Protein AF-A0A661SNF3-F1 (afdb_monomer_lite)

pLDDT: mean 92.7, std 11.76, range [39.22, 98.69]

Secondary structure (DSSP, 8-state):
--------------HHHHHHHHT--HHHHHHHHHH---TTPPPSEEEEEE-GGG--EEEEEETT--EEEEE-SSS-BGGGTBTTT-HHHHHHHHHT-BTTB------B---EEEEETTEEEEEEEEEEETTTTEEEEEETTTTEEEEEEE-SS-S---S--EE-TTSS-EE---SS----

Sequence (180 aa):
MIVLGLCATVNAQSLEEVMKARGLSQQDMLAAAKTYTPTGKMDEYYCFSSGGQSGQIIAYGVPSMRLLKYIAVFTPEPWQGYGFGDVESMAILDQGSIRGQKITWGDTHHPALSETAGEYDGKYLFINDKANPRVAVIDLKTFSTIQIVPNPIMKSEHGSTFVTPNTEYILETTQYPAPF

Foldseek 3Di:
DDDDDDPDDPPDDDPVRVCVVVVHDPVNVVVVVQLDDDPPGFAPDWDWDWPFFQQWIWIAGPSPRDTDDTEHGQAADVVVCQCNPPPQSVVQQQQLAAPNHRGRTFGWADKDAAAAQQHHPQAWIWTAGFQFGKIWIAGSVVSYTNHIHGDNPARGWYPDQDADNRRPDTDTDHPDDDDD

Radius of gyration: 23.11 Å; chains: 1; bounding box: 49×31×90 Å

Structure (mmCIF, N/CA/C/O backbone):
data_AF-A0A661SNF3-F1
#
_entry.id   AF-A0A661SNF3-F1
#
loop_
_atom_site.group_PDB
_atom_site.id
_atom_site.type_symbol
_atom_site.label_atom_id
_atom_site.label_alt_id
_atom_site.label_comp_id
_atom_site.label_asym_id
_atom_site.label_entity_id
_atom_site.label_seq_id
_atom_site.pdbx_PDB_ins_code
_atom_site.Cartn_x
_atom_site.Cartn_y
_atom_site.Cartn_z
_atom_site.occupancy
_atom_site.B_iso_or_equiv
_atom_site.auth_seq_id
_atom_site.auth_comp_id
_atom_site.auth_asym_id
_atom_site.auth_atom_id
_atom_site.pdbx_PDB_model_num
ATOM 1 N N . MET A 1 1 ? 9.989 13.047 61.110 1.00 39.28 1 MET A N 1
ATOM 2 C CA . MET A 1 1 ? 8.686 13.470 60.560 1.00 39.28 1 MET A CA 1
ATOM 3 C C . MET A 1 1 ? 8.598 12.912 59.144 1.00 39.28 1 MET A C 1
ATOM 5 O O . MET A 1 1 ? 9.169 13.490 58.233 1.00 39.28 1 MET A O 1
ATOM 9 N N . ILE A 1 2 ? 8.042 11.707 58.997 1.00 39.22 2 ILE A N 1
ATOM 10 C CA . ILE A 1 2 ? 7.915 11.011 57.707 1.00 39.22 2 ILE A CA 1
ATOM 11 C C . ILE A 1 2 ? 6.559 11.412 57.132 1.00 39.22 2 ILE A C 1
ATOM 13 O O . ILE A 1 2 ? 5.526 11.083 57.708 1.00 39.22 2 ILE A O 1
ATOM 17 N N . VAL A 1 3 ? 6.568 12.169 56.038 1.00 41.06 3 VAL A N 1
ATOM 18 C CA . VAL A 1 3 ? 5.357 12.504 55.285 1.00 41.06 3 VAL A CA 1
ATOM 19 C C . VAL A 1 3 ? 5.062 11.318 54.369 1.00 41.06 3 VAL A C 1
ATOM 21 O O . VAL A 1 3 ? 5.729 11.137 53.354 1.00 41.06 3 VAL A O 1
ATOM 24 N N . LEU A 1 4 ? 4.093 10.481 54.752 1.00 46.59 4 LEU A N 1
ATOM 25 C CA . LEU A 1 4 ? 3.466 9.537 53.828 1.00 46.59 4 LEU A CA 1
ATOM 26 C C . LEU A 1 4 ? 2.648 10.346 52.814 1.00 46.59 4 LEU A C 1
ATOM 28 O O . LEU A 1 4 ? 1.655 10.976 53.174 1.00 46.59 4 LEU A O 1
ATOM 32 N N . GLY A 1 5 ? 3.071 10.336 51.551 1.00 48.28 5 GLY A N 1
ATOM 33 C CA . GLY A 1 5 ? 2.275 10.867 50.450 1.00 48.28 5 GLY A CA 1
ATOM 34 C C . GLY A 1 5 ? 1.039 9.998 50.233 1.00 48.28 5 GLY A C 1
ATOM 35 O O . GLY A 1 5 ? 1.164 8.807 49.947 1.00 48.28 5 GLY A O 1
ATOM 36 N N . LEU A 1 6 ? -0.151 10.592 50.373 1.00 50.22 6 LEU A N 1
ATOM 37 C CA . LEU A 1 6 ? -1.401 9.981 49.932 1.00 50.22 6 LEU A CA 1
ATOM 38 C C . LEU A 1 6 ? -1.302 9.701 48.429 1.00 50.22 6 LEU A C 1
ATOM 40 O O . LEU A 1 6 ? -1.252 10.620 47.613 1.00 50.22 6 LEU A O 1
ATOM 44 N N . CYS A 1 7 ? -1.307 8.423 48.067 1.00 53.16 7 CYS A N 1
ATOM 45 C CA . CYS A 1 7 ? -1.607 7.998 46.713 1.00 53.16 7 CYS A CA 1
ATOM 46 C C . CYS A 1 7 ? -3.092 8.310 46.480 1.00 53.16 7 CYS A C 1
ATOM 48 O O . CYS A 1 7 ? -3.961 7.682 47.085 1.00 53.16 7 CYS A O 1
ATOM 50 N N . ALA A 1 8 ? -3.388 9.344 45.692 1.00 52.25 8 ALA A N 1
ATOM 51 C CA . ALA A 1 8 ? -4.757 9.675 45.331 1.00 52.25 8 ALA A CA 1
ATOM 52 C C . ALA A 1 8 ? -5.337 8.511 44.519 1.00 52.25 8 ALA A C 1
ATOM 54 O O . ALA A 1 8 ? -4.898 8.232 43.404 1.00 52.25 8 ALA A O 1
ATOM 55 N N . THR A 1 9 ? -6.319 7.820 45.090 1.00 54.81 9 THR A N 1
ATOM 56 C CA . THR A 1 9 ? -7.167 6.879 44.366 1.00 54.81 9 THR A CA 1
ATOM 57 C C . THR A 1 9 ? -7.908 7.666 43.294 1.00 54.81 9 THR A C 1
ATOM 59 O O . THR A 1 9 ? -8.806 8.452 43.600 1.00 54.81 9 THR A O 1
ATOM 62 N N . VAL A 1 10 ? -7.507 7.503 42.036 1.00 59.91 10 VAL A N 1
ATOM 63 C CA . VAL A 1 10 ? -8.263 8.018 40.896 1.00 59.91 10 VAL A CA 1
ATOM 64 C C . VAL A 1 10 ? -9.608 7.291 40.917 1.00 59.91 10 VAL A C 1
ATOM 66 O O . VAL A 1 10 ? -9.664 6.096 40.636 1.00 59.91 10 VAL A O 1
ATOM 69 N N . ASN A 1 11 ? -10.677 7.974 41.335 1.00 60.03 11 ASN A N 1
ATOM 70 C CA . ASN A 1 11 ? -12.029 7.424 41.273 1.00 60.03 11 ASN A CA 1
ATOM 71 C C . ASN A 1 11 ? -12.340 7.109 39.807 1.00 60.03 11 ASN A C 1
ATOM 73 O O . ASN A 1 11 ? -12.467 8.019 38.986 1.00 60.03 11 ASN A O 1
ATOM 77 N N . ALA A 1 12 ? -12.418 5.821 39.473 1.00 76.00 12 ALA A N 1
ATOM 78 C CA . ALA A 1 12 ? -12.838 5.381 38.154 1.00 76.00 12 ALA A CA 1
ATOM 79 C C . ALA A 1 12 ? -14.300 5.804 37.949 1.00 76.00 12 ALA A C 1
ATOM 81 O O . ALA A 1 12 ? -15.179 5.364 38.687 1.00 76.00 12 ALA A O 1
ATOM 82 N N . GLN A 1 13 ? -14.546 6.687 36.980 1.00 87.38 13 GLN A N 1
ATOM 83 C CA . GLN A 1 13 ? -15.902 7.073 36.590 1.00 87.38 13 GLN A CA 1
ATOM 84 C C . GLN A 1 13 ? -16.644 5.858 36.024 1.00 87.38 13 GLN A C 1
ATOM 86 O O . GLN A 1 13 ? -16.074 5.064 35.271 1.00 87.38 13 GLN A O 1
ATOM 91 N N . SER A 1 14 ? -17.923 5.729 36.360 1.00 93.94 14 SER A N 1
ATOM 92 C CA . SER A 1 14 ? -18.813 4.760 35.725 1.00 93.94 14 SER A CA 1
ATOM 93 C C . SER A 1 14 ? -19.099 5.146 34.269 1.00 93.94 14 SER A C 1
ATOM 95 O O . SER A 1 14 ? -19.019 6.315 33.880 1.00 93.94 14 SER A O 1
ATOM 97 N N . LEU A 1 15 ? -19.478 4.162 33.447 1.00 92.81 15 LEU A N 1
ATOM 98 C CA . LEU A 1 15 ? -19.855 4.405 32.052 1.00 92.81 15 LEU A CA 1
ATOM 99 C C . LEU A 1 15 ? -21.001 5.428 31.938 1.00 92.81 15 LEU A C 1
ATOM 101 O O . LEU A 1 15 ? -20.956 6.304 31.080 1.00 92.81 15 LEU A O 1
ATOM 105 N N . GLU A 1 16 ? -21.994 5.353 32.824 1.00 95.25 16 GLU A N 1
ATOM 106 C CA . GLU A 1 16 ? -23.147 6.262 32.838 1.00 95.25 16 GLU A CA 1
ATOM 107 C C . GLU A 1 16 ? -22.745 7.712 33.139 1.00 95.25 16 GLU A C 1
ATOM 109 O O . GLU A 1 16 ? -23.228 8.638 32.483 1.00 95.25 16 GLU A O 1
ATOM 114 N N . GLU A 1 17 ? -21.820 7.925 34.081 1.00 96.12 17 GLU A N 1
ATOM 115 C CA . GLU A 1 17 ? -21.278 9.254 34.383 1.00 96.12 17 GLU A CA 1
ATOM 116 C C . GLU A 1 17 ? -20.522 9.832 33.185 1.00 96.12 17 GLU A C 1
ATOM 118 O O . GLU A 1 17 ? -20.717 11.001 32.847 1.00 96.12 17 GLU A O 1
ATOM 123 N N . VAL A 1 18 ? -19.717 9.011 32.500 1.00 94.62 18 VAL A N 1
ATOM 124 C CA . VAL A 1 18 ? -18.998 9.421 31.284 1.00 94.62 18 VAL A CA 1
ATOM 125 C C . VAL A 1 18 ? -19.978 9.765 30.163 1.00 94.62 18 VAL A C 1
ATOM 127 O O . VAL A 1 18 ? -19.829 10.804 29.517 1.00 94.62 18 VAL A O 1
ATOM 130 N N . MET A 1 19 ? -20.997 8.932 29.942 1.00 96.31 19 MET A N 1
ATOM 131 C CA . MET A 1 19 ? -22.029 9.175 28.934 1.00 96.31 19 MET A CA 1
ATOM 132 C C . MET A 1 19 ? -22.773 10.482 29.204 1.00 96.31 19 MET A C 1
ATOM 134 O O . MET A 1 19 ? -22.879 11.319 28.310 1.00 96.31 19 MET A O 1
ATOM 138 N N . LYS A 1 20 ? -23.221 10.707 30.445 1.00 96.94 20 LYS A N 1
ATOM 139 C CA . LYS A 1 20 ? -23.911 11.942 30.839 1.00 96.94 20 LYS A CA 1
ATOM 140 C C . LYS A 1 20 ? -23.014 13.169 30.686 1.00 96.94 20 LYS A C 1
ATOM 142 O O . LYS A 1 20 ? -23.458 14.173 30.137 1.00 96.94 20 LYS A O 1
ATOM 147 N N . ALA A 1 21 ? -21.762 13.095 31.140 1.00 96.56 21 ALA A N 1
ATOM 148 C CA . ALA A 1 21 ? -20.814 14.205 31.061 1.00 96.56 21 ALA A CA 1
ATOM 149 C C . ALA A 1 21 ? -20.463 14.580 29.613 1.00 96.56 21 ALA A C 1
ATOM 151 O O . ALA A 1 21 ? -20.244 15.753 29.318 1.00 96.56 21 ALA A O 1
ATOM 152 N N . ARG A 1 22 ? -20.422 13.594 28.708 1.00 96.38 22 ARG A N 1
ATOM 153 C CA . ARG A 1 22 ? -20.114 13.796 27.285 1.00 96.38 22 ARG A CA 1
ATOM 154 C C . ARG A 1 22 ? -21.348 13.959 26.392 1.00 96.38 22 ARG A C 1
ATOM 156 O O . ARG A 1 22 ? -21.177 14.165 25.195 1.00 96.38 22 ARG A O 1
ATOM 163 N N . GLY A 1 23 ? -22.560 13.859 26.942 1.00 97.06 23 GLY A N 1
ATOM 164 C CA . GLY A 1 23 ? -23.806 13.907 26.172 1.00 97.06 23 GLY A CA 1
ATOM 165 C C . GLY A 1 23 ? -23.969 12.744 25.186 1.00 97.06 23 GLY A C 1
ATOM 166 O O . GLY A 1 23 ? -24.547 12.936 24.122 1.00 97.06 23 GLY A O 1
ATOM 167 N N . LEU A 1 24 ? -23.430 11.563 25.507 1.00 97.19 24 LEU A N 1
ATOM 168 C CA . LEU A 1 24 ? -23.444 10.387 24.633 1.00 97.19 24 LEU A CA 1
ATOM 169 C C . LEU A 1 24 ? -24.667 9.508 24.895 1.00 97.19 24 LEU A C 1
ATOM 171 O O . LEU A 1 24 ? -24.998 9.195 26.041 1.00 97.19 24 LEU A O 1
ATOM 175 N N . SER A 1 25 ? -25.296 9.050 23.819 1.00 97.44 25 SER A N 1
ATOM 176 C CA . SER A 1 25 ? -26.333 8.024 23.859 1.00 97.44 25 SER A CA 1
ATOM 177 C C . SER A 1 25 ? -25.731 6.615 23.924 1.00 97.44 25 SER A C 1
ATOM 179 O O . SER A 1 25 ? -24.545 6.393 23.668 1.00 97.44 25 SER A O 1
ATOM 181 N N . GLN A 1 26 ? -26.565 5.615 24.219 1.00 96.44 26 GLN A N 1
ATOM 182 C CA . GLN A 1 26 ? -26.151 4.210 24.113 1.00 96.44 26 GLN A CA 1
ATOM 183 C C . GLN A 1 26 ? -25.762 3.827 22.675 1.00 96.44 26 GLN A C 1
ATOM 185 O O . GLN A 1 26 ? -24.887 2.984 22.486 1.00 96.44 26 GLN A O 1
ATOM 190 N N . GLN A 1 27 ? -26.374 4.453 21.662 1.00 97.31 27 GLN A N 1
ATOM 191 C CA . GLN A 1 27 ? -26.025 4.221 20.258 1.00 97.31 27 GLN A CA 1
ATOM 192 C C . GLN A 1 27 ? -24.620 4.740 19.938 1.00 97.31 27 GLN A C 1
ATOM 194 O O . GLN A 1 27 ? -23.860 4.036 19.275 1.00 97.31 27 GLN A O 1
ATOM 199 N N . ASP A 1 28 ? -24.245 5.905 20.471 1.00 96.88 28 ASP A N 1
ATOM 200 C CA . ASP A 1 28 ? -22.890 6.447 20.316 1.00 96.88 28 ASP A CA 1
ATOM 201 C C . ASP A 1 28 ? -21.855 5.527 20.968 1.00 96.88 28 ASP A C 1
ATOM 203 O O . ASP A 1 28 ? -20.808 5.245 20.384 1.00 96.88 28 ASP A O 1
ATOM 207 N N . MET A 1 29 ? -22.169 4.988 22.151 1.00 95.56 29 MET A N 1
ATOM 208 C CA . MET A 1 29 ? -21.297 4.022 22.822 1.00 95.56 29 MET A CA 1
ATOM 209 C C . MET A 1 29 ? -21.154 2.719 22.035 1.00 95.56 29 MET A C 1
ATOM 211 O O . MET A 1 29 ? -20.054 2.176 21.951 1.00 95.56 29 MET A O 1
ATOM 215 N N . LEU A 1 30 ? -22.237 2.230 21.426 1.00 96.25 30 LEU A N 1
ATOM 216 C CA . LEU A 1 30 ? -22.191 1.055 20.561 1.00 96.25 30 LEU A CA 1
ATOM 217 C C . LEU A 1 30 ? -21.344 1.313 19.306 1.00 96.25 30 LEU A C 1
ATOM 219 O O . LEU A 1 30 ? -20.562 0.451 18.914 1.00 96.25 30 LEU A O 1
ATOM 223 N N . ALA A 1 31 ? -21.476 2.487 18.684 1.00 94.81 31 ALA A N 1
ATOM 224 C CA . ALA A 1 31 ? -20.659 2.874 17.537 1.00 94.81 31 ALA A CA 1
ATOM 225 C C . ALA A 1 31 ? -19.171 2.969 17.912 1.00 94.81 31 ALA A C 1
ATOM 227 O O . ALA A 1 31 ? -18.331 2.422 17.202 1.00 94.81 31 ALA A O 1
ATOM 228 N N . ALA A 1 32 ? -18.850 3.574 19.060 1.00 93.94 32 ALA A N 1
ATOM 229 C CA . ALA A 1 32 ? -17.483 3.649 19.573 1.00 93.94 32 ALA A CA 1
ATOM 230 C C . ALA A 1 32 ? -16.904 2.261 19.896 1.00 93.94 32 ALA A C 1
ATOM 232 O O . ALA A 1 32 ? -15.755 1.977 19.573 1.00 93.94 32 ALA A O 1
ATOM 233 N N . ALA A 1 33 ? -17.699 1.367 20.488 1.00 93.38 33 ALA A N 1
ATOM 234 C CA . ALA A 1 33 ? -17.263 0.005 20.788 1.00 93.38 33 ALA A CA 1
ATOM 235 C C . ALA A 1 33 ? -16.961 -0.814 19.521 1.00 93.38 33 ALA A C 1
ATOM 237 O O . ALA A 1 33 ? -16.085 -1.672 19.554 1.00 93.38 33 ALA A O 1
ATOM 238 N N . LYS A 1 34 ? -17.643 -0.537 18.401 1.00 92.56 34 LYS A N 1
ATOM 239 C CA . LYS A 1 34 ? -17.386 -1.192 17.106 1.00 92.56 34 LYS A CA 1
ATOM 240 C C . LYS A 1 34 ? -16.080 -0.751 16.441 1.00 92.56 34 LYS A C 1
ATOM 242 O O . LYS A 1 34 ? -15.569 -1.487 15.606 1.00 92.56 34 LYS A O 1
ATOM 247 N N . THR A 1 35 ? -15.551 0.425 16.780 1.00 93.44 35 THR A N 1
ATOM 248 C CA . THR A 1 35 ? -14.289 0.943 16.218 1.00 93.44 35 THR A CA 1
ATOM 249 C C . THR A 1 35 ? -13.109 0.844 17.181 1.00 93.44 35 THR A C 1
ATOM 251 O O . THR A 1 35 ? -11.962 1.071 16.801 1.00 93.44 35 THR A O 1
ATOM 254 N N . TYR A 1 36 ? -13.370 0.487 18.437 1.00 94.56 36 TYR A N 1
ATOM 255 C CA . TYR A 1 36 ? -12.349 0.379 19.462 1.00 94.56 36 TYR A CA 1
ATOM 256 C C . TYR A 1 36 ? -11.732 -1.024 19.514 1.00 94.56 36 TYR A C 1
ATOM 258 O O . TYR A 1 36 ? -12.372 -1.987 19.934 1.00 94.56 36 TYR A O 1
ATOM 266 N N . THR A 1 37 ? -10.443 -1.118 19.181 1.00 95.88 37 THR A N 1
ATOM 267 C CA . THR A 1 37 ? -9.633 -2.331 19.374 1.00 95.88 37 THR A CA 1
ATOM 268 C C . THR A 1 37 ? -8.736 -2.154 20.608 1.00 95.88 37 THR A C 1
ATOM 270 O O . THR A 1 37 ? -7.794 -1.355 20.562 1.00 95.88 37 THR A O 1
ATOM 273 N N . PRO A 1 38 ? -8.986 -2.860 21.729 1.00 94.81 38 PRO A N 1
ATOM 274 C CA . PRO A 1 38 ? -8.202 -2.690 22.950 1.00 94.81 38 PRO A CA 1
ATOM 275 C C . PRO A 1 38 ? -6.792 -3.283 22.835 1.00 94.81 38 PRO A C 1
ATOM 277 O O . PRO A 1 38 ? -6.493 -4.107 21.968 1.00 94.81 38 PRO A O 1
ATOM 280 N N . THR A 1 39 ? -5.913 -2.890 23.760 1.00 94.44 39 THR A N 1
ATOM 281 C CA . THR A 1 39 ? -4.551 -3.431 23.868 1.00 94.44 39 THR A CA 1
ATOM 282 C C . THR A 1 39 ? -4.562 -4.960 23.926 1.00 94.44 39 THR A C 1
ATOM 284 O O . THR A 1 39 ? -5.344 -5.563 24.660 1.00 94.44 39 THR A O 1
ATOM 287 N N . GLY A 1 40 ? -3.681 -5.592 23.149 1.00 95.12 40 GLY A N 1
ATOM 288 C CA . GLY A 1 40 ? -3.584 -7.052 23.058 1.00 95.12 40 GLY A CA 1
ATOM 289 C C . GLY A 1 40 ? -4.618 -7.708 22.137 1.00 95.12 40 GLY A C 1
ATOM 290 O O . GLY A 1 40 ? -4.591 -8.928 21.988 1.00 95.12 40 GLY A O 1
ATOM 291 N N . LYS A 1 41 ? -5.511 -6.939 21.500 1.00 95.62 41 LYS A N 1
ATOM 292 C CA . LYS A 1 41 ? -6.378 -7.430 20.422 1.00 95.62 41 LYS A CA 1
ATOM 293 C C . LYS A 1 41 ? -5.836 -7.024 19.054 1.00 95.62 41 LYS A C 1
ATOM 295 O O . LYS A 1 41 ? -5.292 -5.929 18.885 1.00 95.62 41 LYS A O 1
ATOM 300 N N . MET A 1 42 ? -5.998 -7.937 18.102 1.00 96.06 42 MET A N 1
ATOM 301 C CA . MET A 1 42 ? -5.698 -7.706 16.694 1.00 96.06 42 MET A CA 1
ATOM 302 C C . MET A 1 42 ? -6.883 -7.029 16.018 1.00 96.06 42 MET A C 1
ATOM 304 O O . MET A 1 42 ? -8.031 -7.224 16.419 1.00 96.06 42 MET A O 1
ATOM 308 N N . ASP A 1 43 ? -6.574 -6.243 14.998 1.00 97.69 43 ASP A N 1
ATOM 309 C CA . ASP A 1 43 ? -7.565 -5.772 14.044 1.00 97.69 43 ASP A CA 1
ATOM 310 C C . ASP A 1 43 ? -8.032 -6.925 13.143 1.00 97.69 43 ASP A C 1
ATOM 312 O O . ASP A 1 43 ? -7.335 -7.930 12.992 1.00 97.69 43 ASP A O 1
ATOM 316 N N . GLU A 1 44 ? -9.232 -6.790 12.587 1.00 96.25 44 GLU A N 1
ATOM 317 C CA . GLU A 1 44 ? -9.881 -7.832 11.786 1.00 96.25 44 GLU A CA 1
ATOM 318 C C . GLU A 1 44 ? -9.405 -7.803 10.329 1.00 96.25 44 GLU A C 1
ATOM 320 O O . GLU A 1 44 ? -9.230 -8.854 9.717 1.00 96.25 44 GLU A O 1
ATOM 325 N N . TYR A 1 45 ? -9.132 -6.606 9.797 1.00 97.31 45 TYR A N 1
ATOM 326 C CA . TYR A 1 45 ? -8.682 -6.423 8.418 1.00 97.31 45 TYR A CA 1
ATOM 327 C C . TYR A 1 45 ? -7.419 -5.570 8.334 1.00 97.31 45 TYR A C 1
ATOM 329 O O . TYR A 1 45 ? -7.170 -4.694 9.168 1.00 97.31 45 TYR A O 1
ATOM 337 N N . TYR A 1 46 ? -6.669 -5.787 7.256 1.00 97.25 46 TYR A N 1
ATOM 338 C CA . TYR A 1 46 ? -5.657 -4.857 6.775 1.00 97.25 46 TYR A CA 1
ATOM 339 C C . TYR A 1 46 ? -6.259 -3.961 5.697 1.00 97.25 46 TYR A C 1
ATOM 341 O O . TYR A 1 46 ? -6.931 -4.437 4.785 1.00 97.25 46 TYR A O 1
ATOM 349 N N . CYS A 1 47 ? -5.977 -2.667 5.779 1.00 97.69 47 CYS A N 1
ATOM 350 C CA . CYS A 1 47 ? -6.232 -1.723 4.701 1.00 97.69 47 CYS A CA 1
ATOM 351 C C . CYS A 1 47 ? -4.892 -1.240 4.149 1.00 97.69 47 CYS A C 1
ATOM 353 O O . CYS A 1 47 ? -4.082 -0.688 4.893 1.00 97.69 47 CYS A O 1
ATOM 355 N N . PHE A 1 48 ? -4.664 -1.446 2.853 1.00 98.31 48 PHE A N 1
ATOM 356 C CA . PHE A 1 48 ? -3.520 -0.889 2.140 1.00 98.31 48 PHE A CA 1
ATOM 357 C C . PHE A 1 48 ? -3.968 0.384 1.437 1.00 98.31 48 PHE A C 1
ATOM 359 O O . PHE A 1 48 ? -4.691 0.337 0.447 1.00 98.31 48 PHE A O 1
ATOM 366 N N . SER A 1 49 ? -3.555 1.525 1.973 1.00 97.88 49 SER A N 1
ATOM 367 C CA . SER A 1 49 ? -3.864 2.830 1.405 1.00 97.88 49 SER A CA 1
ATOM 368 C C . SER A 1 49 ? -2.709 3.331 0.562 1.00 97.88 49 SER A C 1
ATOM 370 O O . SER A 1 49 ? -1.541 3.191 0.932 1.00 97.88 49 SER A O 1
ATOM 372 N N . SER A 1 50 ? -3.049 4.018 -0.521 1.00 97.94 50 SER A N 1
ATOM 373 C CA . SER A 1 50 ? -2.119 4.934 -1.163 1.00 97.94 50 SER A CA 1
ATOM 374 C C . SER A 1 50 ? -1.644 6.011 -0.168 1.00 97.94 50 SER A C 1
ATOM 376 O O . SER A 1 50 ? -2.418 6.462 0.684 1.00 97.94 50 SER A O 1
ATOM 378 N N . GLY A 1 51 ? -0.374 6.407 -0.280 1.00 97.88 51 GLY A N 1
ATOM 379 C CA . GLY A 1 51 ? 0.195 7.597 0.360 1.00 97.88 51 GLY A CA 1
ATOM 380 C C . GLY A 1 51 ? 0.029 8.882 -0.466 1.00 97.88 51 GLY A C 1
ATOM 381 O O . GLY A 1 51 ? 0.306 9.976 0.023 1.00 97.88 51 GLY A O 1
ATOM 382 N N . GLY A 1 52 ? -0.440 8.786 -1.712 1.00 98.19 52 GLY A N 1
ATOM 383 C CA . GLY A 1 52 ? -0.523 9.920 -2.626 1.00 98.19 52 GLY A CA 1
ATOM 384 C C . GLY A 1 52 ? 0.867 10.399 -3.024 1.00 98.19 52 GLY A C 1
ATOM 385 O O . GLY A 1 52 ? 1.785 9.607 -3.254 1.00 98.19 52 GLY A O 1
ATOM 386 N N . GLN A 1 53 ? 1.055 11.716 -3.004 1.00 98.00 53 GLN A N 1
ATOM 387 C CA . GLN A 1 53 ? 2.289 12.391 -3.422 1.00 98.00 53 GLN A CA 1
ATOM 388 C C . GLN A 1 53 ? 3.486 12.096 -2.509 1.00 98.00 53 GLN A C 1
ATOM 390 O O . GLN A 1 53 ? 4.601 12.544 -2.774 1.00 98.00 53 GLN A O 1
ATOM 395 N N . SER A 1 54 ? 3.270 11.377 -1.406 1.00 97.38 54 SER A N 1
ATOM 396 C CA . SER A 1 54 ? 4.353 10.887 -0.568 1.00 97.38 54 SER A CA 1
ATOM 397 C C . SER A 1 54 ? 5.072 9.692 -1.214 1.00 97.38 54 SER A C 1
ATOM 399 O O . SER A 1 54 ? 6.268 9.515 -0.992 1.00 97.38 54 SER A O 1
ATOM 401 N N . GLY A 1 55 ? 4.395 8.919 -2.074 1.00 98.00 55 GLY A N 1
ATOM 402 C CA . GLY A 1 55 ? 4.998 7.861 -2.892 1.00 98.00 55 GLY A CA 1
ATOM 403 C C . GLY A 1 55 ? 5.190 6.509 -2.192 1.00 98.00 55 GLY A C 1
ATOM 404 O O . GLY A 1 55 ? 5.931 5.665 -2.699 1.00 98.00 55 GLY A O 1
ATOM 405 N N . GLN A 1 56 ? 4.550 6.292 -1.039 1.00 97.75 56 GLN A N 1
ATOM 406 C CA . GLN A 1 56 ? 4.530 5.017 -0.303 1.00 97.75 56 GLN A CA 1
ATOM 407 C C . GLN A 1 56 ? 3.144 4.358 -0.348 1.00 97.75 56 GLN A C 1
ATOM 409 O O . GLN A 1 56 ? 2.171 4.931 -0.846 1.00 97.75 56 GLN A O 1
ATOM 414 N N . ILE A 1 57 ? 3.057 3.166 0.246 1.00 98.38 57 ILE A N 1
ATOM 415 C CA . ILE A 1 57 ? 1.806 2.551 0.702 1.00 98.38 57 ILE A CA 1
ATOM 416 C C . ILE A 1 57 ? 1.771 2.576 2.231 1.00 98.38 57 ILE A C 1
ATOM 418 O O . ILE A 1 57 ? 2.788 2.347 2.890 1.00 98.38 57 ILE A O 1
ATOM 422 N N . ILE A 1 58 ? 0.590 2.809 2.799 1.00 98.06 58 ILE A N 1
ATOM 423 C CA . ILE A 1 58 ? 0.360 2.790 4.243 1.00 98.06 58 ILE A CA 1
ATOM 424 C C . ILE A 1 58 ? -0.555 1.617 4.585 1.00 98.06 58 ILE A C 1
ATOM 426 O O . ILE A 1 58 ? -1.677 1.530 4.091 1.00 98.06 58 ILE A O 1
ATOM 430 N N . ALA A 1 59 ? -0.078 0.715 5.440 1.00 98.12 59 ALA A N 1
ATOM 431 C CA . ALA A 1 59 ? -0.875 -0.381 5.974 1.00 98.12 59 ALA A CA 1
ATOM 432 C C . ALA A 1 59 ? -1.529 0.044 7.295 1.00 98.12 59 ALA A C 1
ATOM 434 O O . ALA A 1 59 ? -0.831 0.408 8.246 1.00 98.12 59 ALA A O 1
ATOM 435 N N . TYR A 1 60 ? -2.855 -0.046 7.367 1.00 97.88 60 TYR A N 1
ATOM 436 C CA . TYR A 1 60 ? -3.654 0.198 8.568 1.00 97.88 60 TYR A CA 1
ATOM 437 C C . TYR A 1 60 ? -4.324 -1.082 9.061 1.00 97.88 60 TYR A C 1
ATOM 439 O O . TYR A 1 60 ? -4.678 -1.949 8.262 1.00 97.88 60 TYR A O 1
ATOM 447 N N . GLY A 1 61 ? -4.554 -1.162 10.370 1.00 97.94 61 GLY A N 1
ATOM 448 C CA . GLY A 1 61 ? -5.488 -2.120 10.957 1.00 97.94 61 GLY A CA 1
ATOM 449 C C . GLY A 1 61 ? -6.903 -1.548 10.981 1.00 97.94 61 GLY A C 1
ATOM 450 O O . GLY A 1 61 ? -7.090 -0.382 11.322 1.00 97.94 61 GLY A O 1
ATOM 451 N N . VAL A 1 62 ? -7.904 -2.358 10.650 1.00 97.44 62 VAL A N 1
ATOM 452 C CA . VAL A 1 62 ? -9.327 -1.994 10.704 1.00 97.44 62 VAL A CA 1
ATOM 453 C C . VAL A 1 62 ? -10.032 -2.946 11.685 1.00 97.44 62 VAL A C 1
ATOM 455 O O . VAL A 1 62 ? -9.891 -4.162 11.543 1.00 97.44 62 VAL A O 1
ATOM 458 N N . PRO A 1 63 ? -10.778 -2.432 12.682 1.00 96.88 63 PRO A N 1
ATOM 459 C CA . PRO A 1 63 ? -11.372 -1.096 12.705 1.00 96.88 63 PRO A CA 1
ATOM 460 C C . PRO A 1 63 ? -10.611 -0.028 13.503 1.00 96.88 63 PRO A C 1
ATOM 462 O O . PRO A 1 63 ? -11.069 1.111 13.539 1.00 96.88 63 PRO A O 1
ATOM 465 N N . SER A 1 64 ? -9.466 -0.337 14.125 1.00 96.12 64 SER A N 1
ATOM 466 C CA . SER A 1 64 ? -8.775 0.647 14.976 1.00 96.12 64 SER A CA 1
ATOM 467 C C . SER A 1 64 ? -8.200 1.848 14.226 1.00 96.12 64 SER A C 1
ATOM 469 O O . SER A 1 64 ? -7.859 2.850 14.856 1.00 96.12 64 SER A O 1
ATOM 471 N N . MET A 1 65 ? -8.034 1.732 12.906 1.00 97.00 65 MET A N 1
ATOM 472 C CA . MET A 1 65 ? -7.378 2.703 12.028 1.00 97.00 65 MET A CA 1
ATOM 473 C C . MET A 1 65 ? -5.940 3.039 12.444 1.00 97.00 65 MET A C 1
ATOM 475 O O . MET A 1 65 ? -5.389 4.069 12.053 1.00 97.00 65 MET A O 1
ATOM 479 N N . ARG A 1 66 ? -5.300 2.173 13.239 1.00 97.06 66 ARG A N 1
ATOM 480 C CA . ARG A 1 66 ? -3.902 2.349 13.635 1.00 97.06 66 ARG A CA 1
ATOM 481 C C . ARG A 1 66 ? -2.996 2.086 12.443 1.00 97.06 66 ARG A C 1
ATOM 483 O O . ARG A 1 66 ? -3.168 1.100 11.728 1.00 97.06 66 ARG A O 1
ATOM 490 N N . LEU A 1 67 ? -2.004 2.954 12.266 1.00 97.19 67 LEU A N 1
ATOM 491 C CA . LEU A 1 67 ? -0.939 2.749 11.296 1.00 97.19 67 LEU A CA 1
ATOM 492 C C . LEU A 1 67 ? -0.058 1.584 11.749 1.00 97.19 67 LEU A C 1
ATOM 494 O O . LEU A 1 67 ? 0.465 1.598 12.862 1.00 97.19 67 LEU A O 1
ATOM 498 N N . LEU A 1 68 ? 0.100 0.589 10.881 1.00 96.50 68 LEU A N 1
ATOM 499 C CA . LEU A 1 68 ? 0.896 -0.607 11.145 1.00 96.50 68 LEU A CA 1
ATOM 500 C C . LEU A 1 68 ? 2.269 -0.531 10.477 1.00 96.50 68 LEU A C 1
ATOM 502 O O . LEU A 1 68 ? 3.263 -0.908 11.093 1.00 96.50 68 LEU A O 1
ATOM 506 N N . LYS A 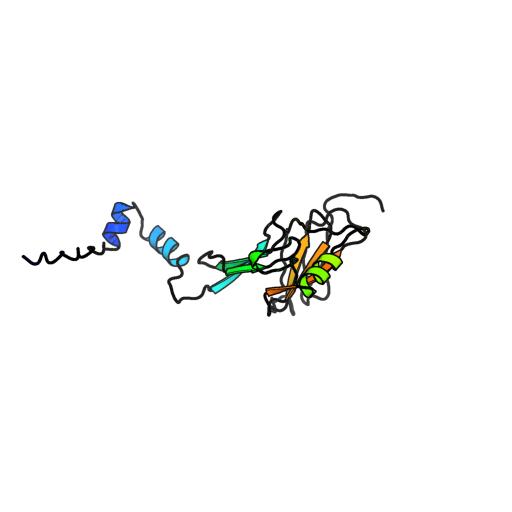1 69 ? 2.339 -0.043 9.231 1.00 95.69 69 LYS A N 1
ATOM 507 C CA . LYS A 1 69 ? 3.601 0.073 8.486 1.00 95.69 69 LYS A CA 1
ATOM 508 C C . LYS A 1 69 ? 3.508 1.089 7.346 1.00 95.69 69 LYS A C 1
ATOM 510 O O . LYS A 1 69 ? 2.502 1.138 6.644 1.00 95.69 69 LYS A O 1
ATOM 515 N N . TYR A 1 70 ? 4.594 1.829 7.128 1.00 96.69 70 TYR A N 1
ATOM 516 C CA . TYR A 1 70 ? 4.887 2.470 5.845 1.00 96.69 70 TYR A CA 1
ATOM 517 C C . TYR A 1 70 ? 5.703 1.502 4.987 1.00 96.69 70 TYR A C 1
ATOM 519 O O . TYR A 1 70 ? 6.768 1.047 5.408 1.00 96.69 70 TYR A O 1
ATOM 527 N N . ILE A 1 71 ? 5.203 1.172 3.802 1.00 98.00 71 ILE A N 1
ATOM 528 C CA . ILE A 1 71 ? 5.898 0.344 2.816 1.00 98.00 71 ILE A CA 1
ATOM 529 C C . ILE A 1 71 ? 6.523 1.296 1.798 1.00 98.00 71 ILE A C 1
ATOM 531 O O . ILE A 1 71 ? 5.795 1.983 1.079 1.00 98.00 71 ILE A O 1
ATOM 535 N N . ALA A 1 72 ? 7.856 1.369 1.751 1.00 97.75 72 ALA A N 1
ATOM 536 C CA . ALA A 1 72 ? 8.538 2.203 0.765 1.00 97.75 72 ALA A CA 1
ATOM 537 C C . ALA A 1 72 ? 8.306 1.678 -0.654 1.00 97.75 72 ALA A C 1
ATOM 539 O O . ALA A 1 72 ? 8.400 0.471 -0.887 1.00 97.75 72 ALA A O 1
ATOM 540 N N . VAL A 1 73 ? 8.042 2.591 -1.592 1.00 98.31 73 VAL A N 1
ATOM 541 C CA . VAL A 1 73 ? 7.808 2.259 -3.003 1.00 98.31 73 VAL A CA 1
ATOM 542 C C . VAL A 1 73 ? 8.640 3.164 -3.912 1.00 98.31 73 VAL A C 1
ATOM 544 O O . VAL A 1 73 ? 9.732 2.780 -4.328 1.00 98.31 73 VAL A O 1
ATOM 547 N N . PHE A 1 74 ? 8.158 4.376 -4.191 1.00 98.31 74 PHE A N 1
ATOM 548 C CA . PHE A 1 74 ? 8.755 5.282 -5.179 1.00 98.31 74 PHE A CA 1
ATOM 549 C C . PHE A 1 74 ? 9.674 6.341 -4.563 1.00 98.31 74 PHE A C 1
ATOM 551 O O . PHE A 1 74 ? 10.566 6.865 -5.234 1.00 98.31 74 PHE A O 1
ATOM 558 N N . THR A 1 75 ? 9.456 6.647 -3.287 1.00 96.94 75 THR A N 1
ATOM 559 C CA . THR A 1 75 ? 10.220 7.639 -2.530 1.00 96.94 75 THR A CA 1
ATOM 560 C C . THR A 1 75 ? 11.197 6.927 -1.586 1.00 96.94 75 THR A C 1
ATOM 562 O O . THR A 1 75 ? 10.779 6.006 -0.878 1.00 96.94 75 THR A O 1
ATOM 565 N N . PRO A 1 76 ? 12.486 7.321 -1.549 1.00 95.81 76 PRO A N 1
ATOM 566 C CA . PRO A 1 76 ? 13.434 6.850 -0.546 1.00 95.81 76 PRO A CA 1
ATOM 567 C C . PRO A 1 76 ? 12.945 7.122 0.878 1.00 95.81 76 PRO A C 1
ATOM 569 O O . PRO A 1 76 ? 12.404 8.185 1.173 1.00 95.81 76 PRO A O 1
ATOM 572 N N . GLU A 1 77 ? 13.191 6.179 1.777 1.00 94.69 77 GLU A N 1
ATOM 573 C CA . GLU A 1 77 ? 12.676 6.196 3.143 1.00 94.69 77 GLU A CA 1
ATOM 574 C C . GLU A 1 77 ? 13.824 5.997 4.143 1.00 94.69 77 GLU A C 1
ATOM 576 O O . GLU A 1 77 ? 14.246 4.864 4.405 1.00 94.69 77 GLU A O 1
ATOM 581 N N . PRO A 1 78 ? 14.365 7.087 4.716 1.00 91.81 78 PRO A N 1
ATOM 582 C CA . PRO A 1 78 ? 15.629 7.044 5.447 1.00 91.81 78 PRO A CA 1
ATOM 583 C C . PRO A 1 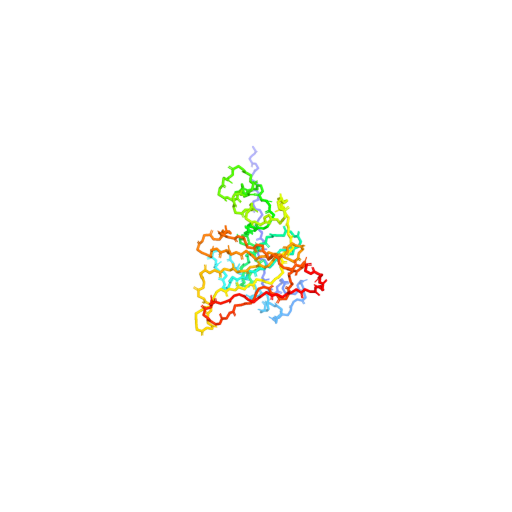78 ? 15.555 6.250 6.753 1.00 91.81 78 PRO A C 1
ATOM 585 O O . PRO A 1 78 ? 16.547 5.646 7.148 1.00 91.81 78 PRO A O 1
ATOM 588 N N . TRP A 1 79 ? 14.397 6.200 7.419 1.00 89.75 79 TRP A N 1
ATOM 589 C CA . TRP A 1 79 ? 14.257 5.480 8.691 1.00 89.75 79 TRP A CA 1
ATOM 590 C C . TRP A 1 79 ? 14.369 3.953 8.536 1.00 89.75 79 TRP A C 1
ATOM 592 O O . TRP A 1 79 ? 14.731 3.275 9.494 1.00 89.75 79 TRP A O 1
ATOM 602 N N . GLN A 1 80 ? 14.082 3.423 7.341 1.00 89.25 80 GLN A N 1
ATOM 603 C CA . GLN A 1 80 ? 14.218 2.000 6.997 1.00 89.25 80 GLN A CA 1
ATOM 604 C C . GLN A 1 80 ? 15.432 1.712 6.098 1.00 89.25 80 GLN A C 1
ATOM 606 O O . GLN A 1 80 ? 15.660 0.562 5.740 1.00 89.25 80 GLN A O 1
ATOM 611 N N . GLY A 1 81 ? 16.203 2.737 5.715 1.00 92.62 81 GLY A N 1
ATOM 612 C CA . GLY A 1 81 ? 17.355 2.607 4.813 1.00 92.62 81 GLY A CA 1
ATOM 613 C C . GLY A 1 81 ? 17.005 2.387 3.334 1.00 92.62 81 GLY A C 1
ATOM 614 O O . GLY A 1 81 ? 17.910 2.267 2.509 1.00 92.62 81 GLY A O 1
ATOM 615 N N . TYR A 1 82 ? 15.719 2.375 2.965 1.00 95.31 82 TYR A N 1
ATOM 616 C CA . TYR A 1 82 ? 15.283 2.151 1.584 1.00 95.31 82 TYR A CA 1
ATOM 617 C C . TYR A 1 82 ? 15.714 3.321 0.694 1.00 95.31 82 TYR A C 1
ATOM 619 O O . TYR A 1 82 ? 15.313 4.466 0.915 1.00 95.31 82 TYR A O 1
ATOM 627 N N . GLY A 1 83 ? 16.547 3.040 -0.306 1.00 94.56 83 GLY A N 1
ATOM 628 C CA . GLY A 1 83 ? 17.173 4.063 -1.144 1.00 94.56 83 GLY A CA 1
ATOM 629 C C . GLY A 1 83 ? 18.352 4.793 -0.487 1.00 94.56 83 GLY A C 1
ATOM 630 O O . GLY A 1 83 ? 18.852 5.760 -1.061 1.00 94.56 83 GLY A O 1
ATOM 631 N N . PHE A 1 84 ? 18.821 4.330 0.679 1.00 93.75 84 PHE A N 1
ATOM 632 C CA . PHE A 1 84 ? 19.953 4.894 1.418 1.00 93.75 84 PHE A CA 1
ATOM 633 C C . PHE A 1 84 ? 20.916 3.794 1.885 1.00 93.75 84 PHE A C 1
ATOM 635 O O . PHE A 1 84 ? 20.836 3.303 3.007 1.00 93.75 84 PHE A O 1
ATOM 642 N N . GLY A 1 85 ? 21.870 3.423 1.028 1.00 84.62 85 GLY A N 1
ATOM 643 C CA . GLY A 1 85 ? 22.958 2.499 1.377 1.00 84.62 85 GLY A CA 1
ATOM 644 C C . GLY A 1 85 ? 22.596 1.012 1.316 1.00 84.62 85 GLY A C 1
ATOM 645 O O . GLY A 1 85 ? 23.499 0.190 1.186 1.00 84.62 85 GLY A O 1
ATOM 646 N N . ASP A 1 86 ? 21.308 0.664 1.319 1.00 90.12 86 ASP A N 1
ATOM 647 C CA . ASP A 1 86 ? 20.850 -0.672 0.944 1.00 90.12 86 ASP A CA 1
ATOM 648 C C . ASP A 1 86 ? 20.894 -0.847 -0.585 1.00 90.12 86 ASP A C 1
ATOM 650 O O . ASP A 1 86 ? 20.185 -0.178 -1.340 1.00 90.12 86 ASP A O 1
ATOM 654 N N . VAL A 1 87 ? 21.775 -1.738 -1.041 1.00 92.31 87 VAL A N 1
ATOM 655 C CA . VAL A 1 87 ? 22.043 -1.976 -2.465 1.00 92.31 87 VAL A CA 1
ATOM 656 C C . VAL A 1 87 ? 20.808 -2.523 -3.177 1.00 92.31 87 VAL A C 1
ATOM 658 O O . VAL A 1 87 ? 20.568 -2.157 -4.328 1.00 92.31 87 VAL A O 1
ATOM 661 N N . GLU A 1 88 ? 20.011 -3.352 -2.501 1.00 93.50 88 GLU A N 1
ATOM 662 C CA . GLU A 1 88 ? 18.834 -3.978 -3.101 1.00 93.50 88 GLU A CA 1
ATOM 663 C C . GLU A 1 88 ? 17.740 -2.937 -3.356 1.00 93.50 88 GLU A C 1
ATOM 665 O O . GLU A 1 88 ? 17.299 -2.788 -4.495 1.00 93.50 88 GLU A O 1
ATOM 670 N N . SER A 1 89 ? 17.364 -2.130 -2.357 1.00 94.75 89 SER A N 1
ATOM 671 C CA . SER A 1 89 ? 16.377 -1.058 -2.561 1.00 94.75 89 SER A CA 1
ATOM 672 C C . SER A 1 89 ? 16.835 0.025 -3.533 1.00 94.75 89 SER A C 1
ATOM 674 O O . SER A 1 89 ? 16.019 0.546 -4.295 1.00 94.75 89 SER A O 1
ATOM 676 N N . MET A 1 90 ? 18.128 0.367 -3.556 1.00 95.50 90 MET A N 1
ATOM 677 C CA . MET A 1 90 ? 18.656 1.292 -4.561 1.00 95.50 90 MET A CA 1
ATOM 678 C C . MET A 1 90 ? 18.509 0.720 -5.973 1.00 95.50 90 MET A C 1
ATOM 680 O O . MET A 1 90 ? 18.067 1.445 -6.863 1.00 95.50 90 MET A O 1
ATOM 684 N N . ALA A 1 91 ? 18.795 -0.572 -6.166 1.00 96.75 91 ALA A N 1
ATOM 685 C CA . ALA A 1 91 ? 18.599 -1.242 -7.447 1.00 96.75 91 ALA A CA 1
ATOM 686 C C . ALA A 1 91 ? 17.116 -1.299 -7.851 1.00 96.75 91 ALA A C 1
ATOM 688 O O . ALA A 1 91 ? 16.806 -1.060 -9.016 1.00 96.75 91 ALA A O 1
ATOM 689 N N . ILE A 1 92 ? 16.196 -1.553 -6.911 1.00 97.62 92 ILE A N 1
ATOM 690 C CA . ILE A 1 92 ? 14.744 -1.496 -7.162 1.00 97.62 92 ILE A CA 1
ATOM 691 C C . ILE A 1 92 ? 14.312 -0.095 -7.607 1.00 97.62 92 ILE A C 1
ATOM 693 O O . ILE A 1 92 ? 13.642 0.044 -8.629 1.00 97.62 92 ILE A O 1
ATOM 697 N N . LEU A 1 93 ? 14.727 0.956 -6.893 1.00 97.19 93 LEU A N 1
ATOM 698 C CA . LEU A 1 93 ? 14.426 2.340 -7.275 1.00 97.19 93 LEU A CA 1
ATOM 699 C C . LEU A 1 93 ? 14.982 2.694 -8.658 1.00 97.19 93 LEU A C 1
ATOM 701 O O . LEU A 1 93 ? 14.320 3.389 -9.431 1.00 97.19 93 LEU A O 1
ATOM 705 N N . ASP A 1 94 ? 16.173 2.195 -8.987 1.00 96.94 94 ASP A N 1
ATOM 706 C CA . ASP A 1 94 ? 16.810 2.439 -10.278 1.00 96.94 94 ASP A CA 1
ATOM 707 C C . ASP A 1 94 ? 16.036 1.798 -11.446 1.00 96.94 94 ASP A C 1
ATOM 709 O O . ASP A 1 94 ? 16.041 2.372 -12.538 1.00 96.94 94 ASP A O 1
ATOM 713 N N . GLN A 1 95 ? 15.293 0.698 -11.230 1.00 97.88 95 GLN A N 1
ATOM 714 C CA . GLN A 1 95 ? 14.379 0.128 -12.241 1.00 97.88 95 GLN A CA 1
ATOM 715 C C . GLN A 1 95 ? 13.297 1.129 -12.665 1.00 97.88 95 GLN A C 1
ATOM 717 O O . GLN A 1 95 ? 12.885 1.153 -13.822 1.00 97.88 95 GLN A O 1
ATOM 722 N N . GLY A 1 96 ? 12.872 1.997 -11.744 1.00 97.06 96 GLY A N 1
ATOM 723 C CA . GLY A 1 96 ? 11.902 3.060 -11.988 1.00 97.06 96 GLY A CA 1
ATOM 724 C C . GLY A 1 96 ? 12.474 4.298 -12.680 1.00 97.06 96 GLY A C 1
ATOM 725 O O . GLY A 1 96 ? 11.791 5.324 -12.718 1.00 97.06 96 GLY A O 1
ATOM 726 N N . SER A 1 97 ? 13.710 4.249 -13.182 1.00 96.81 97 SER A N 1
ATOM 727 C CA . SER A 1 97 ? 14.304 5.347 -13.946 1.00 96.81 97 SER A CA 1
ATOM 728 C C . SER A 1 97 ? 13.615 5.499 -15.300 1.00 96.81 97 SER A C 1
ATOM 730 O O . SER A 1 97 ? 13.380 4.528 -16.015 1.00 96.81 97 SER A O 1
ATOM 732 N N . ILE A 1 98 ? 13.342 6.738 -15.702 1.00 93.25 98 ILE A N 1
ATOM 733 C CA . ILE A 1 98 ? 12.708 7.038 -16.989 1.00 93.25 98 ILE A CA 1
ATOM 734 C C . ILE A 1 98 ? 13.683 7.856 -17.823 1.00 93.25 98 ILE A C 1
ATOM 736 O O . ILE A 1 98 ? 14.204 8.873 -17.372 1.00 93.25 98 ILE A O 1
ATOM 740 N N . ARG A 1 99 ? 13.929 7.424 -19.067 1.00 88.31 99 ARG A N 1
ATOM 741 C CA . ARG A 1 99 ? 14.810 8.128 -20.025 1.00 88.31 99 ARG A CA 1
ATOM 742 C C . ARG A 1 99 ? 16.214 8.408 -19.460 1.00 88.31 99 ARG A C 1
ATOM 744 O O . ARG A 1 99 ? 16.777 9.477 -19.682 1.00 88.31 99 ARG A O 1
ATOM 751 N N . GLY A 1 100 ? 16.760 7.453 -18.706 1.00 89.56 100 GLY A N 1
ATOM 752 C CA . GLY A 1 100 ? 18.078 7.562 -18.073 1.00 89.56 100 GLY A CA 1
ATOM 753 C C . GLY A 1 100 ? 18.137 8.508 -16.869 1.00 89.56 100 GLY A C 1
ATOM 754 O O . GLY A 1 100 ? 19.217 8.721 -16.329 1.00 89.56 100 GLY A O 1
ATOM 755 N N . GLN A 1 101 ? 17.004 9.070 -16.442 1.00 93.81 101 GLN A N 1
ATOM 756 C CA . GLN A 1 101 ? 16.911 9.903 -15.248 1.00 93.81 101 GLN A CA 1
ATOM 757 C C . GLN A 1 101 ? 16.399 9.071 -14.079 1.00 93.81 101 GLN A C 1
ATOM 759 O O . GLN A 1 101 ? 15.343 8.438 -14.168 1.00 93.81 101 GLN A O 1
ATOM 764 N N . LYS A 1 102 ? 17.146 9.107 -12.975 1.00 95.31 102 LYS A N 1
ATOM 765 C CA . LYS A 1 102 ? 16.728 8.505 -11.713 1.00 95.31 102 LYS A CA 1
ATOM 766 C C . LYS A 1 102 ? 15.579 9.315 -11.118 1.00 95.31 102 LYS A C 1
A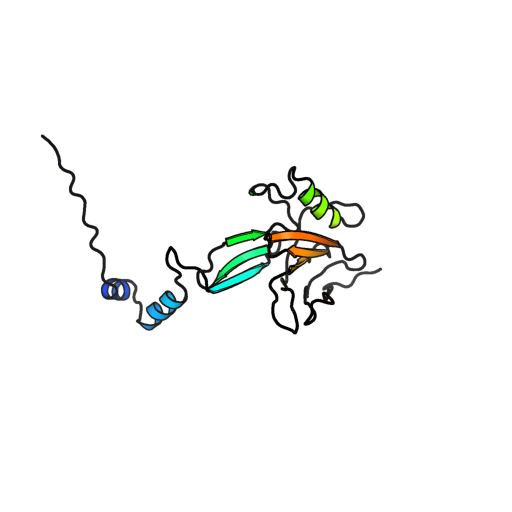TOM 768 O O . LYS A 1 102 ? 15.661 10.538 -11.029 1.00 95.31 102 LYS A O 1
ATOM 773 N N . ILE A 1 103 ? 14.525 8.626 -10.690 1.00 96.56 103 ILE A N 1
ATOM 774 C CA . ILE A 1 103 ? 13.324 9.236 -10.111 1.00 96.56 103 ILE A CA 1
ATOM 775 C C . ILE A 1 103 ? 13.145 8.710 -8.691 1.00 96.56 103 ILE A C 1
ATOM 777 O O . ILE A 1 103 ? 12.883 7.527 -8.490 1.00 96.56 103 ILE A O 1
ATOM 781 N N . THR A 1 104 ? 13.270 9.605 -7.714 1.00 95.06 104 THR A N 1
ATOM 782 C CA . THR A 1 104 ? 13.250 9.296 -6.273 1.00 95.06 104 THR A CA 1
ATOM 783 C C . THR A 1 104 ? 12.032 9.885 -5.558 1.00 95.06 104 THR A C 1
ATOM 785 O O . THR A 1 104 ? 12.118 10.297 -4.405 1.00 95.06 104 THR A O 1
ATOM 788 N N . TRP A 1 105 ? 10.923 10.021 -6.271 1.00 97.06 105 TRP A N 1
ATOM 789 C CA . TRP A 1 105 ? 9.646 10.518 -5.766 1.00 97.06 105 TRP A CA 1
ATOM 790 C C . TRP A 1 105 ? 8.523 9.859 -6.568 1.00 97.06 105 TRP A C 1
ATOM 792 O O . TRP A 1 105 ? 8.789 9.279 -7.624 1.00 97.06 105 TRP A O 1
ATOM 802 N N . GLY A 1 106 ? 7.283 9.942 -6.099 1.00 97.56 106 GLY A N 1
ATOM 803 C CA . GLY A 1 106 ? 6.127 9.441 -6.840 1.00 97.56 106 GLY A CA 1
ATOM 804 C C . GLY A 1 106 ? 4.804 9.914 -6.254 1.00 97.56 106 GLY A C 1
ATOM 805 O O . GLY A 1 106 ? 4.774 10.542 -5.199 1.00 97.56 106 GLY A O 1
ATOM 806 N N . ASP A 1 107 ? 3.723 9.597 -6.956 1.00 98.12 107 ASP A N 1
ATOM 807 C CA . ASP A 1 107 ? 2.345 9.884 -6.562 1.00 98.12 107 ASP A CA 1
ATOM 808 C C . ASP A 1 107 ? 1.544 8.578 -6.620 1.00 98.12 107 ASP A C 1
ATOM 810 O O . ASP A 1 107 ? 1.079 8.180 -7.690 1.00 98.12 107 ASP A O 1
ATOM 814 N N . THR A 1 108 ? 1.459 7.857 -5.495 1.00 98.31 108 THR A N 1
ATOM 815 C CA . THR A 1 108 ? 0.723 6.587 -5.425 1.00 98.31 108 THR A CA 1
ATOM 816 C C . THR A 1 108 ? -0.775 6.833 -5.548 1.00 98.31 108 THR A C 1
ATOM 818 O O . THR A 1 108 ? -1.289 7.809 -5.005 1.00 98.31 108 THR A O 1
ATOM 821 N N . HIS A 1 109 ? -1.520 5.970 -6.241 1.00 97.88 109 HIS A N 1
ATOM 822 C CA . HIS A 1 109 ? -2.941 6.237 -6.496 1.00 97.88 109 HIS A CA 1
ATOM 823 C C . HIS A 1 109 ? -3.873 5.072 -6.142 1.00 97.88 109 HIS A C 1
ATOM 825 O O . HIS A 1 109 ? -4.555 5.178 -5.121 1.00 97.88 109 HIS A O 1
ATOM 831 N N . HIS A 1 110 ? -3.915 3.976 -6.908 1.00 97.75 110 HIS A N 1
ATOM 832 C CA . HIS A 1 110 ? -4.856 2.877 -6.639 1.00 97.75 110 HIS A CA 1
ATOM 833 C C . HIS A 1 110 ? -4.122 1.565 -6.345 1.00 97.75 110 HIS A C 1
ATOM 835 O O . HIS A 1 110 ? -3.566 0.952 -7.260 1.00 97.75 110 HIS A O 1
ATOM 841 N N . PRO A 1 111 ? -4.097 1.129 -5.072 1.00 97.50 111 PRO A N 1
ATOM 842 C CA . PRO A 1 111 ? -3.576 -0.179 -4.715 1.00 97.50 111 PRO A CA 1
ATOM 843 C C . PRO A 1 111 ? -4.513 -1.292 -5.198 1.00 97.50 111 PRO A C 1
ATOM 845 O O . PRO A 1 111 ? -5.725 -1.194 -5.006 1.00 97.50 111 PRO A O 1
ATOM 848 N N . ALA A 1 112 ? -3.959 -2.379 -5.736 1.00 97.62 112 ALA A N 1
ATOM 849 C CA . ALA A 1 112 ? -4.699 -3.619 -5.985 1.00 97.62 112 ALA A CA 1
ATOM 850 C C . ALA A 1 112 ? -3.968 -4.838 -5.446 1.00 97.62 112 ALA A C 1
ATOM 852 O O . ALA A 1 112 ? -2.753 -4.959 -5.567 1.00 97.62 112 ALA A O 1
ATOM 853 N N . LEU A 1 113 ? -4.724 -5.761 -4.869 1.00 98.06 113 LEU A N 1
ATOM 854 C CA . LEU A 1 113 ? -4.207 -7.022 -4.358 1.00 98.06 113 LEU A CA 1
ATOM 855 C C . LEU A 1 113 ? -4.249 -8.083 -5.453 1.00 98.06 113 LEU A C 1
ATOM 857 O O . LEU A 1 113 ? -5.131 -8.057 -6.305 1.00 98.06 113 LEU A O 1
ATOM 861 N N . SER A 1 114 ? -3.309 -9.022 -5.419 1.00 98.50 114 SER A N 1
ATOM 862 C CA . SER A 1 114 ? -3.386 -10.203 -6.271 1.00 98.50 114 SER A CA 1
ATOM 863 C C . SER A 1 114 ? -4.576 -11.086 -5.899 1.00 98.50 114 SER A C 1
ATOM 865 O O . SER A 1 114 ? -4.924 -11.261 -4.728 1.00 98.50 114 SER A O 1
ATOM 867 N N . GLU A 1 115 ? -5.170 -11.667 -6.931 1.00 98.56 115 GLU A N 1
ATOM 868 C CA . GLU A 1 115 ? -6.328 -12.543 -6.879 1.00 98.56 115 GLU A CA 1
ATOM 869 C C . GLU A 1 115 ? -6.015 -13.925 -7.469 1.00 98.56 115 GLU A C 1
ATOM 871 O O . GLU A 1 115 ? -5.243 -14.063 -8.426 1.00 98.56 115 GLU A O 1
ATOM 876 N N . THR A 1 116 ? -6.654 -14.950 -6.906 1.00 98.50 116 THR A N 1
ATOM 877 C CA . THR A 1 116 ? -6.804 -16.286 -7.490 1.00 98.50 116 THR A CA 1
ATOM 878 C C . THR A 1 116 ? -8.297 -16.610 -7.532 1.00 98.50 116 THR A C 1
ATOM 880 O O . THR A 1 116 ? -8.953 -16.632 -6.495 1.00 98.50 116 THR A O 1
ATOM 883 N N . ALA A 1 117 ? -8.838 -16.877 -8.721 1.00 97.88 117 ALA A N 1
ATOM 884 C CA . ALA A 1 117 ? -10.268 -17.083 -8.963 1.00 97.88 117 ALA A CA 1
ATOM 885 C C . ALA A 1 117 ? -11.179 -15.940 -8.457 1.00 97.88 117 ALA A C 1
ATOM 887 O O . ALA A 1 117 ? -12.323 -16.185 -8.082 1.00 97.88 117 ALA A O 1
ATOM 888 N N . GLY A 1 118 ? -10.686 -14.698 -8.483 1.00 97.62 118 GLY A N 1
ATOM 889 C CA . GLY A 1 118 ? -11.418 -13.499 -8.058 1.00 97.62 118 GLY A CA 1
ATOM 890 C C . GLY A 1 118 ? -11.363 -13.217 -6.556 1.00 97.62 118 GLY A C 1
ATOM 891 O O . GLY A 1 118 ? -11.991 -12.272 -6.092 1.00 97.62 118 GLY A O 1
ATOM 892 N N . GLU A 1 119 ? -10.629 -14.028 -5.794 1.00 98.25 119 GLU A N 1
ATOM 893 C CA . GLU A 1 119 ? -10.457 -13.865 -4.352 1.00 98.25 119 GLU A CA 1
ATOM 894 C C . GLU A 1 119 ? -9.026 -13.431 -4.041 1.00 98.25 119 GLU A C 1
ATOM 896 O O . GLU A 1 119 ? -8.074 -13.976 -4.610 1.00 98.25 119 GLU A O 1
ATOM 901 N N . TYR A 1 120 ? -8.857 -12.486 -3.112 1.00 98.19 120 TYR A N 1
ATOM 902 C CA . TYR A 1 120 ? -7.530 -12.024 -2.707 1.00 98.19 120 TYR A CA 1
ATOM 903 C C . TYR A 1 120 ? -6.696 -13.175 -2.145 1.00 98.19 120 TYR A C 1
ATOM 905 O O . TYR A 1 120 ? -7.071 -13.816 -1.163 1.00 98.19 120 TYR A O 1
ATOM 913 N N . ASP A 1 121 ? -5.530 -13.409 -2.741 1.00 98.06 121 ASP A N 1
ATOM 914 C CA . ASP A 1 121 ? -4.660 -14.528 -2.369 1.00 98.06 121 ASP A CA 1
ATOM 915 C C . ASP A 1 121 ? -3.500 -14.121 -1.445 1.00 98.06 121 ASP A C 1
ATOM 917 O O . ASP A 1 121 ? -2.738 -14.973 -0.980 1.00 98.06 121 ASP A O 1
ATOM 921 N N . GLY A 1 122 ? -3.378 -12.820 -1.162 1.00 97.62 122 GLY A N 1
ATOM 922 C CA . GLY A 1 122 ? -2.437 -12.261 -0.195 1.00 97.62 122 GLY A CA 1
ATOM 923 C C . GLY A 1 122 ? -0.966 -12.372 -0.595 1.00 97.62 122 GLY A C 1
ATOM 924 O O . GLY A 1 122 ? -0.106 -12.269 0.278 1.00 97.62 122 GLY A O 1
ATOM 925 N N . LYS A 1 123 ? -0.654 -12.597 -1.879 1.00 98.25 123 LYS A N 1
ATOM 926 C CA . LYS A 1 123 ? 0.735 -12.725 -2.348 1.00 98.25 123 LYS A CA 1
ATOM 927 C C . LYS A 1 123 ? 1.367 -11.378 -2.673 1.00 98.25 123 LYS A C 1
ATOM 929 O O . LYS A 1 123 ? 2.459 -11.079 -2.193 1.00 98.25 123 LYS A O 1
ATOM 934 N N . TYR A 1 124 ? 0.678 -10.571 -3.471 1.00 98.56 124 TYR A N 1
ATOM 935 C CA . TYR A 1 124 ? 1.209 -9.329 -4.007 1.00 98.56 124 TYR A CA 1
ATOM 936 C C . TYR A 1 124 ? 0.232 -8.173 -3.850 1.00 98.56 124 TYR A C 1
ATOM 938 O O . TYR A 1 124 ? -0.986 -8.337 -3.781 1.00 98.56 124 TYR A O 1
ATOM 946 N N . LEU A 1 125 ? 0.813 -6.984 -3.823 1.00 98.50 125 LEU A N 1
ATOM 947 C CA . LEU A 1 125 ? 0.124 -5.714 -3.900 1.00 98.50 125 LEU A CA 1
ATOM 948 C C . LEU A 1 125 ? 0.764 -4.904 -5.024 1.00 98.50 125 LEU A C 1
ATOM 950 O O . LEU A 1 125 ? 1.985 -4.804 -5.114 1.00 98.50 125 LEU A O 1
ATOM 954 N N . PHE A 1 126 ? -0.069 -4.337 -5.878 1.00 98.69 126 PHE A N 1
ATOM 955 C CA . PHE A 1 126 ? 0.320 -3.500 -6.999 1.00 98.69 126 PHE A CA 1
ATOM 956 C C . PHE A 1 126 ? -0.078 -2.063 -6.704 1.00 98.69 126 PHE A C 1
ATOM 958 O O . PHE A 1 126 ? -1.102 -1.823 -6.064 1.00 98.69 126 PHE A O 1
ATOM 965 N N . ILE A 1 127 ? 0.743 -1.111 -7.137 1.00 98.69 127 ILE A N 1
ATOM 966 C CA . ILE A 1 127 ? 0.450 0.316 -6.998 1.00 98.69 127 ILE A CA 1
ATOM 967 C C . ILE A 1 127 ? 1.054 1.081 -8.170 1.00 98.69 127 ILE A C 1
ATOM 969 O O . ILE A 1 127 ? 2.188 0.818 -8.578 1.00 98.69 127 ILE A O 1
ATOM 973 N N . ASN A 1 128 ? 0.312 2.041 -8.705 1.00 98.12 128 ASN A N 1
ATOM 974 C CA . ASN A 1 128 ? 0.814 2.948 -9.727 1.00 98.12 128 ASN A CA 1
ATOM 975 C C . ASN A 1 128 ? 1.501 4.183 -9.143 1.00 98.12 128 ASN A C 1
ATOM 977 O O . ASN A 1 128 ? 1.196 4.607 -8.032 1.00 98.12 128 ASN A O 1
ATOM 981 N N . ASP A 1 129 ? 2.363 4.798 -9.948 1.00 98.12 129 ASP A N 1
ATOM 982 C CA . ASP A 1 129 ? 2.802 6.183 -9.817 1.00 98.12 129 ASP A CA 1
ATOM 983 C C . ASP A 1 129 ? 2.186 7.027 -10.935 1.00 98.12 129 ASP A C 1
ATOM 985 O O . ASP A 1 129 ? 2.512 6.877 -12.116 1.00 98.12 129 ASP A O 1
ATOM 989 N N . LYS A 1 130 ? 1.316 7.959 -10.552 1.00 97.25 130 LYS A N 1
ATOM 990 C CA . LYS A 1 130 ? 0.657 8.858 -11.495 1.00 97.25 130 LYS A CA 1
ATOM 991 C C . LYS A 1 130 ? 1.591 9.845 -12.149 1.00 97.25 130 LYS A C 1
ATOM 993 O O . LYS A 1 130 ? 1.421 10.149 -13.335 1.00 97.25 130 LYS A O 1
ATOM 998 N N . ALA A 1 131 ? 2.517 10.386 -11.377 1.00 95.69 131 ALA A N 1
ATOM 999 C CA . ALA A 1 131 ? 3.342 11.490 -11.817 1.00 95.69 131 ALA A CA 1
ATOM 1000 C C . ALA A 1 131 ? 4.466 11.020 -12.744 1.00 95.69 131 ALA A C 1
ATOM 1002 O O . ALA A 1 131 ? 4.826 11.725 -13.686 1.00 95.69 131 ALA A O 1
ATOM 1003 N N . ASN A 1 132 ? 4.970 9.808 -12.511 1.00 96.06 132 ASN A N 1
ATOM 1004 C CA . ASN A 1 132 ? 5.946 9.152 -13.367 1.00 96.06 132 ASN A CA 1
ATOM 1005 C C . ASN A 1 132 ? 5.392 7.766 -13.699 1.00 96.06 132 ASN A C 1
ATOM 1007 O O . ASN A 1 132 ? 5.389 6.925 -12.808 1.00 96.06 132 ASN A O 1
ATOM 1011 N N . PRO A 1 133 ? 4.921 7.514 -14.934 1.00 95.56 133 PRO A N 1
ATOM 1012 C CA . PRO A 1 133 ? 4.083 6.363 -15.254 1.00 95.56 133 PRO A CA 1
ATOM 1013 C C . PRO A 1 133 ? 4.837 5.053 -15.028 1.00 95.56 133 PRO A C 1
ATOM 1015 O O . PRO A 1 133 ? 5.623 4.608 -15.866 1.00 95.56 133 PRO A O 1
ATOM 1018 N N . ARG A 1 134 ? 4.639 4.483 -13.842 1.00 97.81 134 ARG A N 1
ATOM 1019 C CA . ARG A 1 134 ? 5.318 3.299 -13.322 1.00 97.81 134 ARG A CA 1
ATOM 1020 C C . ARG A 1 134 ? 4.322 2.487 -12.515 1.00 97.81 134 ARG A C 1
ATOM 1022 O O . ARG A 1 134 ? 3.441 3.051 -11.870 1.00 97.81 134 ARG A O 1
ATOM 1029 N N . VAL A 1 135 ? 4.527 1.181 -12.475 1.00 98.25 135 VAL A N 1
ATOM 1030 C CA . VAL A 1 135 ? 3.829 0.271 -11.567 1.00 98.25 135 VAL A CA 1
ATOM 1031 C C . VAL A 1 135 ? 4.856 -0.417 -10.687 1.00 98.25 135 VAL A C 1
ATOM 1033 O O . VAL A 1 135 ? 5.896 -0.859 -11.171 1.00 98.25 135 VAL A O 1
ATOM 1036 N N . ALA A 1 136 ? 4.578 -0.505 -9.393 1.00 98.56 136 ALA A N 1
ATOM 1037 C CA . ALA A 1 136 ? 5.388 -1.262 -8.456 1.00 98.56 136 ALA A CA 1
ATOM 1038 C C . ALA A 1 136 ? 4.679 -2.544 -8.019 1.00 98.56 136 ALA A C 1
ATOM 1040 O O . ALA A 1 136 ? 3.454 -2.579 -7.891 1.00 98.56 136 ALA A O 1
ATOM 1041 N N . VAL A 1 137 ? 5.478 -3.577 -7.759 1.00 98.50 137 VAL A N 1
ATOM 1042 C CA . VAL A 1 137 ? 5.047 -4.850 -7.180 1.00 98.50 137 VAL A CA 1
ATOM 1043 C C . VAL A 1 137 ? 5.608 -4.947 -5.769 1.00 98.50 137 VAL A C 1
ATOM 1045 O O . VAL A 1 137 ? 6.817 -4.821 -5.560 1.00 98.50 137 VAL A O 1
ATOM 1048 N N . ILE A 1 138 ? 4.730 -5.189 -4.805 1.00 98.69 138 ILE A N 1
ATOM 1049 C CA . ILE A 1 138 ? 5.046 -5.360 -3.393 1.00 98.69 138 ILE A CA 1
ATOM 1050 C C . ILE A 1 138 ? 4.765 -6.812 -3.019 1.00 98.69 138 ILE A C 1
ATOM 1052 O O . ILE A 1 138 ? 3.671 -7.316 -3.263 1.00 98.69 138 ILE A O 1
ATOM 1056 N N . ASP A 1 139 ? 5.737 -7.476 -2.399 1.00 98.44 139 ASP A N 1
ATOM 1057 C CA . ASP A 1 139 ? 5.543 -8.788 -1.780 1.00 98.44 139 ASP A CA 1
ATOM 1058 C C . ASP A 1 139 ? 4.892 -8.611 -0.404 1.00 98.44 139 ASP A C 1
ATOM 1060 O O . ASP A 1 139 ? 5.465 -7.995 0.499 1.00 98.44 139 ASP A O 1
ATOM 1064 N N . LEU A 1 140 ? 3.689 -9.159 -0.227 1.00 98.31 140 LEU A N 1
ATOM 1065 C CA . LEU A 1 140 ? 2.930 -9.048 1.021 1.00 98.31 140 LEU A CA 1
ATOM 1066 C C . LEU A 1 140 ? 3.442 -9.973 2.127 1.00 98.31 140 LEU A C 1
ATOM 1068 O O . LEU A 1 140 ? 3.114 -9.766 3.293 1.00 98.31 140 LEU A O 1
ATOM 1072 N N . LYS A 1 141 ? 4.296 -10.950 1.809 1.00 98.00 141 LYS A N 1
ATOM 1073 C CA . LYS A 1 141 ? 4.980 -11.747 2.832 1.00 98.00 141 LYS A CA 1
ATOM 1074 C C . LYS A 1 141 ? 6.037 -10.924 3.563 1.00 98.00 141 LYS A C 1
ATOM 1076 O O . LYS A 1 141 ? 6.214 -11.079 4.771 1.00 98.00 141 LYS A O 1
ATOM 1081 N N . THR A 1 142 ? 6.756 -10.07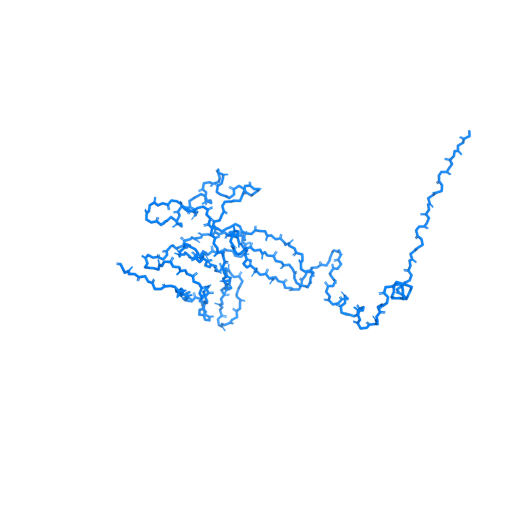2 2.835 1.00 96.50 142 THR A N 1
ATOM 1082 C CA . THR A 1 142 ? 7.877 -9.274 3.361 1.00 96.50 142 THR A CA 1
ATOM 1083 C C . THR A 1 142 ? 7.521 -7.803 3.581 1.00 96.50 142 THR A C 1
ATOM 1085 O O . THR A 1 142 ? 8.216 -7.105 4.323 1.00 96.50 142 THR A O 1
ATOM 1088 N N . PHE A 1 143 ? 6.395 -7.343 3.025 1.00 97.12 143 PHE A N 1
ATOM 1089 C CA . PHE A 1 143 ? 5.979 -5.940 3.003 1.00 97.12 143 PHE A CA 1
ATOM 1090 C C . PHE A 1 143 ? 7.077 -5.049 2.405 1.00 97.12 143 PHE A C 1
ATOM 1092 O O . PHE A 1 143 ? 7.442 -4.032 3.007 1.00 97.12 143 PHE A O 1
ATOM 1099 N N . SER A 1 144 ? 7.611 -5.467 1.255 1.00 96.38 144 SER A N 1
ATOM 1100 C CA . SER A 1 144 ? 8.714 -4.810 0.549 1.00 96.38 144 SER A CA 1
ATOM 1101 C C . SER A 1 144 ? 8.425 -4.716 -0.946 1.00 96.38 144 SER A C 1
ATOM 1103 O O . SER A 1 144 ? 7.864 -5.639 -1.537 1.00 96.38 144 SER A O 1
ATOM 1105 N N . THR A 1 145 ? 8.833 -3.608 -1.563 1.00 98.38 145 THR A N 1
ATOM 1106 C CA . THR A 1 145 ? 8.788 -3.452 -3.022 1.00 98.38 145 THR A CA 1
ATOM 1107 C C . THR A 1 145 ? 9.861 -4.326 -3.659 1.00 98.38 145 THR A C 1
ATOM 1109 O O . THR A 1 145 ? 11.034 -4.216 -3.311 1.00 98.38 145 THR A O 1
ATOM 1112 N N . ILE A 1 146 ? 9.455 -5.192 -4.584 1.00 98.19 146 ILE A N 1
ATOM 1113 C CA . ILE A 1 146 ? 10.333 -6.170 -5.245 1.00 98.19 146 ILE A CA 1
ATOM 1114 C C . ILE A 1 146 ? 10.574 -5.857 -6.722 1.00 98.19 146 ILE A C 1
ATOM 1116 O O . ILE A 1 146 ? 11.477 -6.426 -7.331 1.00 98.19 146 ILE A O 1
ATOM 1120 N N . GLN A 1 147 ? 9.769 -4.973 -7.312 1.00 98.44 147 GLN A N 1
ATOM 1121 C CA . GLN A 1 147 ? 9.911 -4.579 -8.707 1.00 98.44 147 GLN A CA 1
ATOM 1122 C C . GLN A 1 147 ? 9.269 -3.218 -8.950 1.00 98.44 147 GLN A C 1
ATOM 1124 O O . GLN A 1 147 ? 8.208 -2.928 -8.396 1.00 98.44 147 GLN A O 1
ATOM 1129 N N . ILE A 1 148 ? 9.877 -2.416 -9.823 1.00 98.56 148 ILE A N 1
ATOM 1130 C CA . ILE A 1 148 ? 9.255 -1.227 -10.409 1.00 98.56 148 ILE A CA 1
ATOM 1131 C C . ILE A 1 148 ? 9.370 -1.328 -11.930 1.00 98.56 148 ILE A C 1
ATOM 1133 O O . ILE A 1 148 ? 10.456 -1.523 -12.468 1.00 98.56 148 ILE A O 1
ATOM 1137 N N . VAL A 1 149 ? 8.248 -1.184 -12.630 1.00 97.19 149 VAL A N 1
ATOM 1138 C CA . VAL A 1 149 ? 8.167 -1.255 -14.090 1.00 97.19 149 VAL A CA 1
ATOM 1139 C C . VAL A 1 149 ? 7.723 0.105 -14.628 1.00 97.19 149 VAL A C 1
ATOM 1141 O O . VAL A 1 149 ? 6.577 0.495 -14.405 1.00 97.19 149 VAL A O 1
ATOM 1144 N N . PRO A 1 150 ? 8.599 0.859 -15.315 1.00 96.50 150 PRO A N 1
ATOM 1145 C CA . PRO A 1 150 ? 8.201 2.077 -16.003 1.00 96.50 150 PRO A CA 1
ATOM 1146 C C . PRO A 1 150 ? 7.466 1.757 -17.303 1.00 96.50 150 PRO A C 1
ATOM 1148 O O . PRO A 1 150 ? 7.921 0.944 -18.110 1.00 96.50 150 PRO A O 1
ATOM 1151 N N . ASN A 1 151 ? 6.360 2.454 -17.544 1.00 94.19 151 ASN A N 1
ATOM 1152 C CA . ASN A 1 151 ? 5.643 2.369 -18.802 1.00 94.19 151 ASN A CA 1
ATOM 1153 C C . ASN A 1 151 ? 6.381 3.198 -19.873 1.00 94.19 151 ASN A C 1
ATOM 1155 O O . ASN A 1 151 ? 6.590 4.402 -19.685 1.00 94.19 151 ASN A O 1
ATOM 1159 N N . PRO A 1 152 ? 6.785 2.606 -21.012 1.00 91.56 152 PRO A N 1
ATOM 1160 C CA . PRO A 1 152 ? 7.585 3.313 -22.010 1.00 91.56 152 PRO A CA 1
ATOM 1161 C C . PRO A 1 152 ? 6.768 4.272 -22.889 1.00 91.56 152 PRO A C 1
ATOM 1163 O O . PRO A 1 152 ? 7.356 5.093 -23.593 1.00 91.56 152 PRO A O 1
ATOM 1166 N N . ILE A 1 153 ? 5.436 4.163 -22.871 1.00 90.19 153 ILE A N 1
ATOM 1167 C CA . ILE A 1 153 ? 4.532 4.876 -23.782 1.00 90.19 153 ILE A CA 1
ATOM 1168 C C . ILE A 1 153 ? 3.831 6.034 -23.066 1.00 90.19 153 ILE A C 1
ATOM 1170 O O . ILE A 1 153 ? 3.711 7.130 -23.613 1.00 90.19 153 ILE A O 1
ATOM 1174 N N . MET A 1 154 ? 3.352 5.800 -21.845 1.00 91.50 154 MET A N 1
ATOM 1175 C CA . MET A 1 154 ? 2.507 6.758 -21.134 1.00 91.50 154 MET A CA 1
ATOM 1176 C C . MET A 1 154 ? 3.281 7.993 -20.637 1.00 91.50 154 MET A C 1
ATOM 1178 O O . MET A 1 154 ? 4.511 8.009 -20.539 1.00 91.50 154 MET A O 1
ATOM 1182 N N . LYS A 1 155 ? 2.538 9.059 -20.302 1.00 90.69 155 LYS A N 1
ATOM 1183 C CA . LYS A 1 155 ? 3.060 10.252 -19.598 1.00 90.69 155 LYS A CA 1
ATOM 1184 C C . LYS A 1 155 ? 2.509 10.448 -18.201 1.00 90.69 155 LYS A C 1
ATOM 1186 O O . LYS A 1 155 ? 3.142 11.123 -17.399 1.00 90.69 155 LYS A O 1
ATOM 1191 N N . SER A 1 156 ? 1.358 9.865 -17.929 1.00 93.56 156 SER A N 1
ATOM 1192 C CA . SER A 1 156 ? 0.785 9.746 -16.601 1.00 93.56 156 SER A CA 1
ATOM 1193 C C . SER A 1 156 ? 0.141 8.386 -16.491 1.00 93.56 156 SER A C 1
ATOM 1195 O O . SER A 1 156 ? -0.298 7.845 -17.510 1.00 93.56 156 SER A O 1
ATOM 1197 N N . GLU A 1 157 ? 0.066 7.867 -15.273 1.00 93.94 157 GLU A N 1
ATOM 1198 C CA . GLU A 1 157 ? -0.577 6.586 -15.035 1.00 93.94 157 GLU A CA 1
ATOM 1199 C C . GLU A 1 157 ? -1.581 6.661 -13.885 1.00 93.94 157 GLU A C 1
ATOM 1201 O O . GLU A 1 157 ? -1.191 6.764 -12.732 1.00 93.94 157 GLU A O 1
ATOM 1206 N N . HIS A 1 158 ? -2.883 6.675 -14.165 1.00 94.62 158 HIS A N 1
ATOM 1207 C CA . HIS A 1 158 ? -3.875 7.040 -13.153 1.00 94.62 158 HIS A CA 1
ATOM 1208 C C . HIS A 1 158 ? -4.869 5.950 -12.789 1.00 94.62 158 HIS A C 1
ATOM 1210 O O . HIS A 1 158 ? -4.822 5.520 -11.650 1.00 94.62 158 HIS A O 1
ATOM 1216 N N . GLY A 1 159 ? -5.847 5.625 -13.638 1.00 88.75 159 GLY A N 1
ATOM 1217 C CA . GLY A 1 159 ? -7.002 4.791 -13.268 1.00 88.75 159 GLY A CA 1
ATOM 1218 C C . GLY A 1 159 ? -6.630 3.310 -13.190 1.00 88.75 159 GLY A C 1
ATOM 1219 O O . GLY A 1 159 ? -7.067 2.509 -14.014 1.00 88.75 159 GLY A O 1
ATOM 1220 N N . SER A 1 160 ? -5.752 2.982 -12.259 1.00 87.75 160 SER A N 1
ATOM 1221 C CA . SER A 1 160 ? -4.971 1.752 -12.174 1.00 87.75 160 SER A CA 1
ATOM 1222 C C . SER A 1 160 ? -4.272 1.720 -10.818 1.00 87.75 160 SER A C 1
ATOM 1224 O O . SER A 1 160 ? -4.124 2.754 -10.182 1.00 87.75 160 SER A O 1
ATOM 1226 N N . THR A 1 161 ? -3.786 0.593 -10.325 1.00 90.50 161 THR A N 1
ATOM 1227 C CA . THR A 1 161 ? -3.634 -0.720 -10.967 1.00 90.50 161 THR A CA 1
ATOM 1228 C C . THR A 1 161 ? -4.826 -1.616 -10.677 1.00 90.50 161 THR A C 1
ATOM 1230 O O . THR A 1 161 ? -5.192 -1.729 -9.520 1.00 90.50 161 THR A O 1
ATOM 1233 N N . PHE A 1 162 ? -5.411 -2.278 -11.680 1.00 92.75 162 PHE A N 1
ATOM 1234 C CA . PHE A 1 162 ? -6.434 -3.316 -11.462 1.00 92.75 162 PHE A CA 1
ATOM 1235 C C . PHE A 1 162 ? -5.948 -4.653 -12.009 1.00 92.75 162 PHE A C 1
ATOM 1237 O O . PHE A 1 162 ? -5.301 -4.682 -13.054 1.00 92.75 162 PHE A O 1
ATOM 1244 N N . VAL A 1 163 ? -6.256 -5.754 -11.327 1.00 97.06 163 VAL A N 1
ATOM 1245 C CA . VAL A 1 163 ? -5.825 -7.093 -11.744 1.00 97.06 163 VAL A CA 1
ATOM 1246 C C . VAL A 1 163 ? -6.980 -7.885 -12.337 1.00 97.06 163 VAL A C 1
ATOM 1248 O O . VAL A 1 163 ? -8.146 -7.675 -12.014 1.00 97.06 163 VAL A O 1
ATOM 1251 N N . 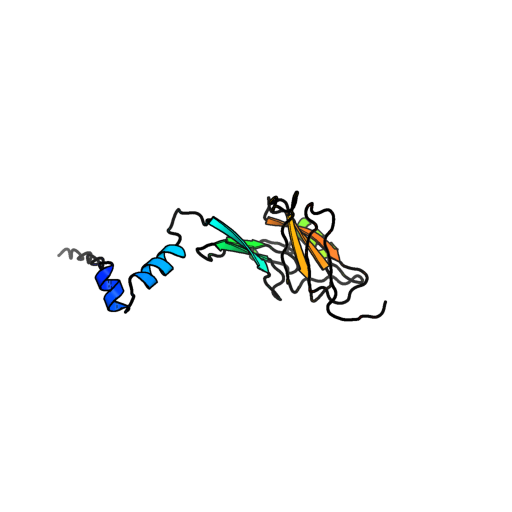THR A 1 164 ? -6.659 -8.813 -13.232 1.00 97.75 164 THR A N 1
ATOM 1252 C CA . THR A 1 164 ? -7.608 -9.865 -13.626 1.00 97.75 164 THR A CA 1
ATOM 1253 C C . THR A 1 164 ? -7.830 -10.862 -12.477 1.00 97.75 164 THR A C 1
ATOM 1255 O O . THR A 1 164 ? -6.915 -11.012 -11.670 1.00 97.75 164 THR A O 1
ATOM 1258 N N . PRO A 1 165 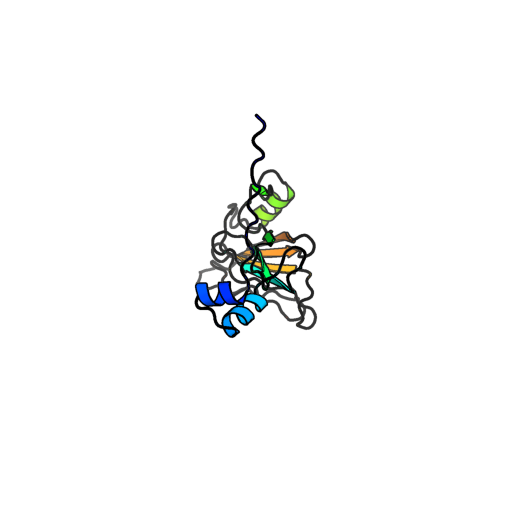? -8.929 -11.644 -12.460 1.00 97.75 165 PRO A N 1
ATOM 1259 C CA . PRO A 1 165 ? -9.256 -12.569 -11.360 1.00 97.75 165 PRO A CA 1
ATOM 1260 C C . PRO A 1 165 ? -8.190 -13.611 -10.970 1.00 97.75 165 PRO A C 1
ATOM 1262 O O . PRO A 1 165 ? -8.268 -14.196 -9.895 1.00 97.75 165 PRO A O 1
ATOM 1265 N N . ASN A 1 166 ? -7.215 -13.891 -11.839 1.00 98.00 166 ASN A N 1
ATOM 1266 C CA . ASN A 1 166 ? -6.081 -14.786 -11.556 1.00 98.00 166 ASN A CA 1
ATOM 1267 C C . ASN A 1 166 ? -4.726 -14.062 -11.575 1.00 98.00 166 ASN A C 1
ATOM 1269 O O . ASN A 1 166 ? -3.682 -14.703 -11.660 1.00 98.00 166 ASN A O 1
ATOM 1273 N N . THR A 1 167 ? -4.731 -12.728 -11.552 1.00 98.19 167 THR A N 1
ATOM 1274 C CA . THR A 1 167 ? -3.527 -11.883 -11.634 1.00 98.19 167 THR A CA 1
ATOM 1275 C C . THR A 1 167 ? -2.642 -12.196 -12.851 1.00 98.19 167 THR A C 1
ATOM 1277 O O . THR A 1 167 ? -1.426 -12.051 -12.807 1.00 98.19 167 THR A O 1
ATOM 1280 N N . GLU A 1 168 ? -3.236 -12.632 -13.967 1.00 97.69 168 GLU A N 1
ATOM 1281 C CA . GLU A 1 168 ? -2.498 -12.870 -15.216 1.00 97.69 168 GLU A CA 1
ATOM 1282 C C . GLU A 1 168 ? -2.061 -11.550 -15.863 1.00 97.69 168 GLU A C 1
ATOM 1284 O O . GLU A 1 168 ? -1.009 -11.485 -16.499 1.00 97.69 168 GLU A O 1
ATOM 1289 N N . TYR A 1 169 ? -2.850 -10.488 -15.660 1.00 97.19 169 TYR A N 1
ATOM 1290 C CA . TYR A 1 169 ? -2.563 -9.144 -16.145 1.00 97.19 169 TYR A CA 1
ATOM 1291 C C . TYR A 1 169 ? -2.843 -8.075 -15.090 1.00 97.19 169 TYR A C 1
ATOM 1293 O O . TYR A 1 169 ? -3.767 -8.199 -14.279 1.00 97.19 169 TYR A O 1
ATOM 1301 N N . ILE A 1 170 ? -2.068 -6.992 -15.183 1.00 96.69 170 ILE A N 1
ATOM 1302 C CA . ILE A 1 170 ? -2.317 -5.708 -14.530 1.00 96.69 170 ILE A CA 1
ATOM 1303 C C . ILE A 1 170 ? -2.775 -4.731 -15.615 1.00 96.69 170 ILE A C 1
ATOM 1305 O O . ILE A 1 170 ? -2.157 -4.625 -16.673 1.00 96.69 170 ILE A O 1
ATOM 1309 N N . LEU A 1 171 ? -3.877 -4.041 -15.357 1.00 95.44 171 LEU A N 1
ATOM 1310 C CA . LEU A 1 171 ? -4.465 -3.042 -16.237 1.00 95.44 171 LEU A CA 1
ATOM 1311 C C . LEU A 1 171 ? -3.932 -1.657 -15.851 1.00 95.44 171 LEU A C 1
ATOM 1313 O O . LEU A 1 171 ? -4.129 -1.206 -14.718 1.00 95.44 171 LEU A O 1
ATOM 1317 N N . GLU A 1 172 ? -3.283 -0.998 -16.811 1.00 95.19 172 GLU A N 1
ATOM 1318 C CA . GLU A 1 172 ? -2.751 0.365 -16.702 1.00 95.19 172 GLU A CA 1
ATOM 1319 C C . GLU A 1 172 ? -3.619 1.357 -17.496 1.00 95.19 172 GLU A C 1
ATOM 1321 O O . GLU A 1 172 ? -4.118 1.011 -18.573 1.00 95.19 172 GLU A O 1
ATOM 1326 N N . THR A 1 173 ? -3.807 2.592 -17.009 1.00 93.62 173 THR A N 1
ATOM 1327 C CA . THR A 1 173 ? -4.599 3.615 -17.718 1.00 93.62 173 THR A CA 1
ATOM 1328 C C . THR A 1 173 ? -4.069 5.048 -17.578 1.00 93.62 173 THR A C 1
ATOM 1330 O O . THR A 1 173 ? -4.083 5.686 -16.520 1.00 93.62 173 THR A O 1
ATOM 1333 N N . THR A 1 174 ? -3.720 5.648 -18.715 1.00 93.12 174 THR A N 1
ATOM 1334 C CA . THR A 1 174 ? -3.258 7.037 -18.733 1.00 93.12 174 THR A CA 1
ATOM 1335 C C . THR A 1 174 ? -4.398 8.048 -18.570 1.00 93.12 174 THR A C 1
ATOM 1337 O O . THR A 1 174 ? -5.462 7.916 -19.176 1.00 93.12 174 THR A O 1
ATOM 1340 N N . GLN A 1 175 ? -4.174 9.098 -17.770 1.00 94.25 175 GLN A N 1
ATOM 1341 C CA . GLN A 1 175 ? -5.136 10.201 -17.630 1.00 94.25 175 GLN A CA 1
ATOM 1342 C C . GLN A 1 175 ? -5.005 11.232 -18.755 1.00 94.25 175 GLN A C 1
ATOM 1344 O O . GLN A 1 175 ? -5.982 11.901 -19.095 1.00 94.25 175 GLN A O 1
ATOM 1349 N N . TYR A 1 176 ? -3.796 11.408 -19.291 1.00 91.50 176 TYR A N 1
ATOM 1350 C CA . TYR A 1 176 ? -3.490 12.496 -20.212 1.00 91.50 176 TYR A CA 1
ATOM 1351 C C . TYR A 1 176 ? -3.035 11.962 -21.567 1.00 91.50 176 TYR A C 1
ATOM 1353 O O . TYR A 1 176 ? -2.238 11.025 -21.619 1.00 91.50 176 TYR A O 1
ATOM 1361 N N . PRO A 1 177 ? -3.486 12.576 -22.674 1.00 88.75 177 PRO A N 1
ATOM 1362 C CA . PRO A 1 177 ? -2.963 12.238 -23.985 1.00 88.75 177 PRO A CA 1
ATOM 1363 C C . PRO A 1 177 ? -1.495 12.663 -24.088 1.00 88.75 177 PRO A C 1
ATOM 1365 O O . PRO A 1 177 ? -1.093 13.705 -23.567 1.00 88.75 177 PRO A O 1
ATOM 1368 N N . ALA A 1 178 ? -0.706 11.879 -24.815 1.00 84.69 178 ALA A N 1
ATOM 1369 C CA . ALA A 1 178 ? 0.672 12.207 -25.134 1.00 84.69 178 ALA A CA 1
ATOM 1370 C C . ALA A 1 178 ? 1.039 11.707 -26.536 1.00 84.69 178 ALA A C 1
ATOM 1372 O O . ALA A 1 178 ? 0.549 10.653 -26.944 1.00 84.69 178 ALA A O 1
ATOM 1373 N N . PRO A 1 179 ? 1.883 12.441 -27.281 1.00 82.31 179 PRO A N 1
ATOM 1374 C CA . PRO A 1 179 ? 2.456 11.930 -28.518 1.00 82.31 179 PRO A CA 1
ATOM 1375 C C . PRO A 1 179 ? 3.450 10.798 -28.222 1.00 82.31 179 PRO A C 1
ATOM 1377 O O . PRO A 1 179 ? 4.101 10.805 -27.171 1.00 82.31 179 PRO A O 1
ATOM 1380 N N . PHE A 1 180 ? 3.556 9.862 -29.168 1.00 72.19 180 PHE A N 1
ATOM 1381 C CA . PHE A 1 180 ? 4.558 8.794 -29.167 1.00 72.19 180 PHE A CA 1
ATOM 1382 C C . PHE A 1 180 ? 5.969 9.345 -29.410 1.00 72.19 180 PHE A C 1
ATOM 1384 O O . PHE A 1 180 ? 6.106 10.268 -30.247 1.00 72.19 180 PHE A O 1
#